Protein AF-A0A7X8QKP8-F1 (afdb_monomer_lite)

pLDDT: mean 77.4, std 15.2, range [48.78, 95.31]

Sequence (126 aa):
MAMYNMNQEVKRIAELQNRTEEAVAEELGLKKVSYSDGCYWIAWNRREERAVIAALEEAEDAKIRAEIRAERLATFHWIKEKGDWVVAGDFEGKIVGDTIVVMKANGSKQEKRISAFTESGNAYVK

Structure (mmCIF, N/CA/C/O backbone):
data_AF-A0A7X8QKP8-F1
#
_entry.id   AF-A0A7X8QKP8-F1
#
loop_
_atom_site.group_PDB
_atom_site.id
_atom_site.type_symbol
_atom_site.label_atom_id
_atom_site.label_alt_id
_atom_site.label_comp_id
_atom_site.label_asym_id
_atom_site.label_entity_id
_atom_site.label_seq_id
_atom_site.pdbx_PDB_ins_code
_atom_site.Cartn_x
_atom_site.Cartn_y
_atom_site.Cartn_z
_atom_site.occupancy
_atom_site.B_iso_or_equiv
_atom_site.auth_seq_id
_atom_site.auth_comp_id
_atom_site.auth_asym_id
_atom_site.auth_atom_id
_atom_site.pdbx_PDB_model_num
ATOM 1 N N . MET A 1 1 ? 13.679 8.559 -28.778 1.00 63.78 1 MET A N 1
ATOM 2 C CA . MET A 1 1 ? 12.756 7.835 -27.879 1.00 63.78 1 MET A CA 1
ATOM 3 C C . MET A 1 1 ? 13.376 7.910 -26.493 1.00 63.78 1 MET A C 1
ATOM 5 O O . MET A 1 1 ? 14.546 7.573 -26.383 1.00 63.78 1 MET A O 1
ATOM 9 N N . ALA A 1 2 ? 12.692 8.499 -25.512 1.00 80.25 2 ALA A N 1
ATOM 10 C CA . ALA A 1 2 ? 13.246 8.671 -24.167 1.00 80.25 2 ALA A CA 1
ATOM 11 C C . ALA A 1 2 ? 12.984 7.404 -23.344 1.00 80.25 2 ALA A C 1
ATOM 13 O O . ALA A 1 2 ? 11.881 6.869 -23.411 1.00 80.25 2 ALA A O 1
ATOM 14 N N . MET A 1 3 ? 13.993 6.928 -22.620 1.00 87.50 3 MET A N 1
ATOM 15 C CA . MET A 1 3 ? 13.897 5.783 -21.714 1.00 87.50 3 MET A CA 1
ATOM 16 C C . MET A 1 3 ? 14.126 6.279 -20.293 1.00 87.50 3 MET A C 1
ATOM 18 O O . MET A 1 3 ? 15.026 7.090 -20.073 1.00 87.50 3 MET A O 1
ATOM 22 N N . TYR A 1 4 ? 13.329 5.788 -19.353 1.00 90.00 4 TYR A N 1
ATOM 23 C CA . TYR A 1 4 ? 13.384 6.197 -17.955 1.00 90.00 4 TYR A CA 1
ATOM 24 C C . TYR A 1 4 ? 13.629 4.970 -17.084 1.00 90.00 4 TYR A C 1
ATOM 26 O O . TYR A 1 4 ? 12.942 3.959 -17.226 1.00 90.00 4 TYR A O 1
ATOM 34 N N . ASN A 1 5 ? 14.628 5.056 -16.210 1.00 92.81 5 ASN A N 1
ATOM 35 C CA . ASN A 1 5 ? 14.956 4.010 -15.247 1.00 92.81 5 ASN A CA 1
ATOM 36 C C . ASN A 1 5 ? 14.036 4.127 -14.032 1.00 92.81 5 ASN A C 1
ATOM 38 O O . ASN A 1 5 ? 14.111 5.129 -13.3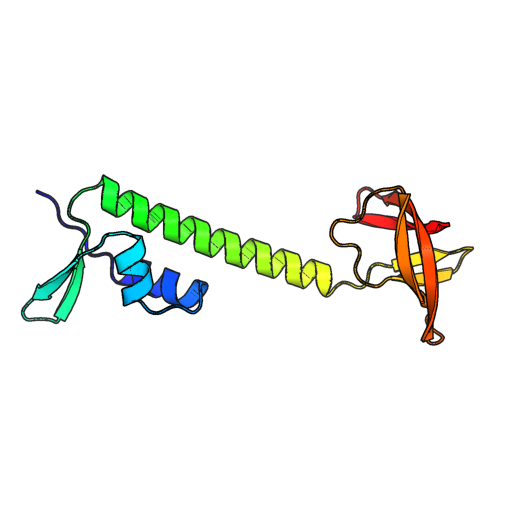33 1.00 92.81 5 ASN A O 1
ATOM 42 N N . MET A 1 6 ? 13.217 3.103 -13.801 1.00 94.88 6 MET A N 1
ATOM 43 C CA . MET A 1 6 ? 12.170 3.064 -12.775 1.00 94.88 6 MET A CA 1
ATOM 44 C C . MET A 1 6 ? 12.510 2.121 -11.606 1.00 94.88 6 MET A C 1
ATOM 46 O O . MET A 1 6 ? 11.628 1.699 -10.860 1.00 94.88 6 MET A O 1
ATOM 50 N N . ASN A 1 7 ? 13.776 1.705 -11.466 1.00 93.69 7 ASN A N 1
ATOM 51 C CA . ASN A 1 7 ? 14.174 0.727 -10.446 1.00 93.69 7 ASN A CA 1
ATOM 52 C C . ASN A 1 7 ? 13.829 1.171 -9.021 1.00 93.69 7 ASN A C 1
ATOM 54 O O . ASN A 1 7 ? 13.426 0.343 -8.207 1.00 93.69 7 ASN A O 1
ATOM 58 N N . GLN A 1 8 ? 14.023 2.454 -8.703 1.00 94.81 8 GLN A N 1
ATOM 59 C CA . GLN A 1 8 ? 13.798 2.956 -7.346 1.00 94.81 8 GLN A CA 1
ATOM 60 C C . GLN A 1 8 ? 12.309 2.948 -7.003 1.00 94.81 8 GLN A C 1
ATOM 62 O O . GLN A 1 8 ? 11.926 2.512 -5.921 1.00 94.81 8 GLN A O 1
ATOM 67 N N . GLU A 1 9 ? 11.478 3.366 -7.949 1.00 95.06 9 GLU A N 1
ATOM 68 C CA . GLU A 1 9 ? 10.032 3.446 -7.828 1.00 95.06 9 GLU A CA 1
ATOM 69 C C . GLU A 1 9 ? 9.419 2.047 -7.716 1.00 95.06 9 GLU A C 1
ATOM 71 O O . GLU A 1 9 ? 8.662 1.783 -6.784 1.00 95.06 9 GLU A O 1
ATOM 76 N N . VAL A 1 10 ? 9.812 1.114 -8.594 1.00 94.06 10 VAL A N 1
ATOM 77 C CA . VAL A 1 10 ? 9.350 -0.286 -8.549 1.00 94.06 10 VAL A CA 1
ATOM 78 C C . VAL A 1 10 ? 9.733 -0.944 -7.226 1.00 94.06 10 VAL A C 1
ATOM 80 O O . VAL A 1 10 ? 8.889 -1.576 -6.587 1.00 94.06 10 VAL A O 1
ATOM 83 N N . LYS A 1 11 ? 10.980 -0.759 -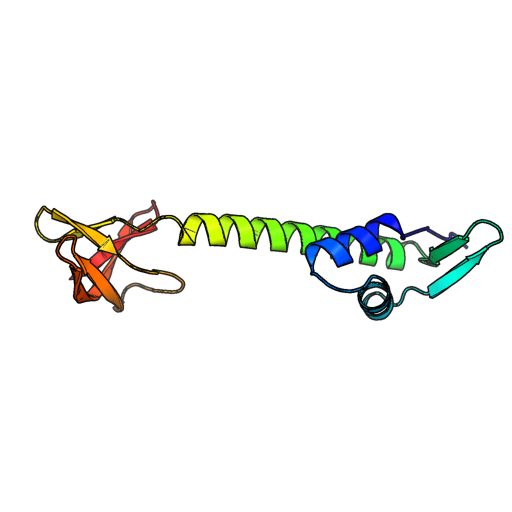6.777 1.00 95.31 11 LYS A N 1
ATOM 84 C CA . LYS A 1 11 ? 11.436 -1.270 -5.483 1.00 95.31 11 LYS A CA 1
ATOM 85 C C . LYS A 1 11 ? 10.623 -0.690 -4.332 1.00 95.31 11 LYS A C 1
ATOM 87 O O . LYS A 1 11 ? 10.215 -1.423 -3.434 1.00 95.31 11 LYS A O 1
ATOM 92 N N . ARG A 1 12 ? 10.349 0.614 -4.362 1.00 93.31 12 ARG A N 1
ATOM 93 C CA . ARG A 1 12 ? 9.588 1.271 -3.302 1.00 93.31 12 ARG A CA 1
ATOM 94 C C . ARG A 1 12 ? 8.143 0.782 -3.243 1.00 93.31 12 ARG A C 1
ATOM 96 O O . ARG A 1 12 ? 7.656 0.488 -2.156 1.00 93.31 12 ARG A O 1
ATOM 103 N N . ILE A 1 13 ? 7.479 0.624 -4.387 1.00 93.06 13 ILE A N 1
ATOM 104 C CA . ILE A 1 13 ? 6.127 0.047 -4.455 1.00 93.06 13 ILE A CA 1
ATOM 105 C C . ILE A 1 13 ? 6.129 -1.389 -3.912 1.00 93.06 13 ILE A C 1
ATOM 107 O O . ILE A 1 13 ? 5.264 -1.744 -3.111 1.00 93.06 13 ILE A O 1
ATOM 111 N N . ALA A 1 14 ? 7.119 -2.199 -4.298 1.00 94.00 14 ALA A N 1
ATOM 112 C CA . ALA A 1 14 ? 7.273 -3.572 -3.823 1.00 94.00 14 ALA A CA 1
ATOM 113 C C . ALA A 1 14 ? 7.417 -3.640 -2.290 1.00 94.00 14 ALA A C 1
ATOM 115 O O . ALA A 1 14 ? 6.727 -4.432 -1.644 1.00 94.00 14 ALA A O 1
ATOM 116 N N . GLU A 1 15 ? 8.230 -2.756 -1.699 1.00 93.88 15 GLU A N 1
ATOM 117 C CA . GLU A 1 15 ? 8.371 -2.609 -0.243 1.00 93.88 15 GLU A CA 1
ATOM 118 C C . GLU A 1 15 ? 7.051 -2.205 0.434 1.00 93.88 15 GLU A C 1
ATOM 120 O O . GLU A 1 15 ? 6.673 -2.793 1.446 1.00 93.88 15 GLU A O 1
ATOM 125 N N . LEU A 1 16 ? 6.329 -1.221 -0.116 1.00 91.44 16 LEU A N 1
ATOM 126 C CA . LEU A 1 16 ? 5.069 -0.725 0.455 1.00 91.44 16 LEU A CA 1
ATOM 127 C C . LEU A 1 16 ? 3.954 -1.778 0.409 1.00 91.44 16 LEU A C 1
ATOM 129 O O . LEU A 1 16 ? 3.151 -1.871 1.337 1.00 91.44 16 LEU A O 1
ATOM 133 N N . GLN A 1 17 ? 3.909 -2.575 -0.658 1.00 90.25 17 GLN A N 1
ATOM 134 C CA . GLN A 1 17 ? 2.867 -3.578 -0.882 1.00 90.25 17 GLN A CA 1
ATOM 135 C C . GLN A 1 17 ? 3.241 -4.982 -0.382 1.00 90.25 17 GLN A C 1
ATOM 137 O O . GLN A 1 17 ? 2.409 -5.885 -0.459 1.00 90.25 17 GLN A O 1
ATOM 142 N N . ASN A 1 18 ? 4.463 -5.189 0.126 1.00 92.06 18 ASN A N 1
ATOM 143 C CA . ASN A 1 18 ? 5.024 -6.511 0.437 1.00 92.06 18 ASN A CA 1
ATOM 144 C C . ASN A 1 18 ? 4.947 -7.490 -0.754 1.00 92.06 18 ASN A C 1
ATOM 146 O O . ASN A 1 18 ? 4.554 -8.650 -0.606 1.00 92.06 18 ASN A O 1
ATOM 150 N N . ARG A 1 19 ? 5.302 -7.017 -1.952 1.00 92.94 19 ARG A N 1
ATOM 151 C CA . ARG A 1 19 ? 5.345 -7.812 -3.196 1.00 92.94 19 ARG A CA 1
ATOM 152 C C . ARG A 1 19 ? 6.771 -7.856 -3.747 1.00 92.94 19 ARG A C 1
ATOM 154 O O . ARG A 1 19 ? 7.656 -7.178 -3.240 1.00 92.94 19 ARG A O 1
ATOM 161 N N . THR A 1 20 ? 7.017 -8.681 -4.763 1.00 94.75 20 THR A N 1
ATOM 162 C CA . THR A 1 20 ? 8.306 -8.690 -5.472 1.00 94.75 20 THR A CA 1
ATOM 163 C C . THR A 1 20 ? 8.362 -7.576 -6.513 1.00 94.75 20 THR A C 1
ATOM 165 O O . THR A 1 20 ? 7.331 -7.190 -7.069 1.00 94.75 20 THR A O 1
ATOM 168 N N . GLU A 1 21 ? 9.568 -7.086 -6.812 1.00 93.44 21 GLU A N 1
ATOM 169 C CA . GLU A 1 21 ? 9.786 -6.088 -7.869 1.00 93.44 21 GLU A CA 1
ATOM 170 C C . GLU A 1 21 ? 9.272 -6.582 -9.228 1.00 93.44 21 GLU A C 1
ATOM 172 O O . GLU A 1 21 ? 8.666 -5.817 -9.972 1.00 93.44 21 GLU A O 1
ATOM 177 N N . GLU A 1 22 ? 9.447 -7.872 -9.535 1.00 93.44 22 GLU A N 1
ATOM 178 C CA . GLU A 1 22 ? 8.954 -8.480 -10.773 1.00 93.44 22 GLU A CA 1
ATOM 179 C C . GLU A 1 22 ? 7.430 -8.406 -10.903 1.00 93.44 22 GLU A C 1
ATOM 181 O O . GLU A 1 22 ? 6.937 -8.054 -11.970 1.00 93.44 22 GLU A O 1
ATOM 186 N N . ALA A 1 23 ? 6.687 -8.702 -9.831 1.00 93.19 23 ALA A N 1
ATOM 187 C CA . ALA A 1 23 ? 5.225 -8.678 -9.868 1.00 93.19 23 ALA A CA 1
ATOM 188 C C . ALA A 1 23 ? 4.689 -7.254 -10.072 1.00 93.19 23 ALA A C 1
ATOM 190 O O . ALA A 1 23 ? 3.741 -7.046 -10.826 1.00 93.19 23 ALA A O 1
ATOM 191 N N . VAL A 1 24 ? 5.320 -6.270 -9.423 1.00 92.31 24 VAL A N 1
ATOM 192 C CA . VAL A 1 24 ? 4.982 -4.850 -9.589 1.00 92.31 24 VAL A CA 1
ATOM 193 C C . VAL A 1 24 ? 5.304 -4.383 -11.009 1.00 92.31 24 VAL A C 1
ATOM 195 O O . VAL A 1 24 ? 4.487 -3.727 -11.651 1.00 92.31 24 VAL A O 1
ATOM 198 N N . ALA A 1 25 ? 6.483 -4.734 -11.523 1.00 92.75 25 ALA A N 1
ATOM 199 C CA . ALA A 1 25 ? 6.895 -4.358 -12.867 1.00 92.75 25 ALA A CA 1
ATOM 200 C C . ALA A 1 25 ? 5.999 -4.980 -13.951 1.00 92.75 25 ALA A C 1
ATOM 202 O O . ALA A 1 25 ? 5.680 -4.302 -14.926 1.00 92.75 25 ALA A O 1
ATOM 203 N N . GLU A 1 26 ? 5.573 -6.234 -13.777 1.00 92.94 26 GLU A N 1
ATOM 204 C CA . GLU A 1 26 ? 4.647 -6.919 -14.685 1.00 92.94 26 GLU A CA 1
ATOM 205 C C . GLU A 1 26 ? 3.275 -6.233 -14.716 1.00 92.94 26 GLU A C 1
ATOM 207 O O . GLU A 1 26 ? 2.748 -5.965 -15.796 1.00 92.94 26 GLU A O 1
ATOM 212 N N . GLU A 1 27 ? 2.737 -5.869 -13.550 1.00 92.00 27 GLU A N 1
ATOM 213 C CA . GLU A 1 27 ? 1.469 -5.138 -13.430 1.00 92.00 27 GLU A CA 1
ATOM 214 C C . GLU A 1 27 ? 1.527 -3.759 -14.106 1.00 92.00 27 GLU A C 1
ATOM 216 O O . GLU A 1 27 ? 0.581 -3.346 -14.779 1.00 92.00 27 GLU A O 1
ATOM 221 N N . LEU A 1 28 ? 2.669 -3.075 -13.996 1.00 91.69 28 LEU A N 1
ATOM 222 C CA . LEU A 1 28 ? 2.917 -1.776 -14.629 1.00 91.69 28 LEU A CA 1
ATOM 223 C C . LEU A 1 28 ? 3.356 -1.884 -16.101 1.00 91.69 28 LEU A C 1
ATOM 225 O O . LEU A 1 28 ? 3.564 -0.862 -16.758 1.00 91.69 28 LEU A O 1
ATOM 229 N N . GLY A 1 29 ? 3.496 -3.100 -16.639 1.00 91.25 29 GLY A N 1
ATOM 230 C CA . GLY A 1 29 ? 3.901 -3.347 -18.025 1.00 91.25 29 GLY A CA 1
ATOM 231 C C . GLY A 1 29 ? 5.347 -2.947 -18.348 1.00 91.25 29 GLY A C 1
ATOM 232 O O . GLY A 1 29 ? 5.674 -2.706 -19.514 1.00 91.25 29 GLY A O 1
ATOM 233 N N . LEU A 1 30 ? 6.218 -2.860 -17.339 1.00 92.94 30 LEU A N 1
ATOM 234 C CA . LEU A 1 30 ? 7.623 -2.491 -17.499 1.00 92.94 30 LEU A CA 1
ATOM 235 C C . LEU A 1 30 ? 8.450 -3.657 -18.040 1.00 92.94 30 LEU A C 1
ATOM 237 O O . LEU A 1 30 ? 8.205 -4.829 -17.756 1.00 92.94 30 LEU A O 1
ATOM 241 N N . LYS A 1 31 ? 9.498 -3.330 -18.801 1.00 90.62 31 LYS A N 1
ATOM 242 C CA . LYS A 1 31 ? 10.442 -4.327 -19.322 1.00 90.62 31 LYS A CA 1
ATOM 243 C C . LYS A 1 31 ? 11.770 -4.237 -18.593 1.00 90.62 31 LYS A C 1
ATOM 245 O O . LYS A 1 31 ? 12.321 -3.147 -18.442 1.00 90.62 31 LYS A O 1
ATOM 250 N N . LYS A 1 32 ? 12.306 -5.397 -18.210 1.00 92.06 32 LYS A N 1
ATOM 251 C CA . LYS A 1 32 ? 13.666 -5.520 -17.683 1.00 92.06 32 LYS A CA 1
ATOM 252 C C . LYS A 1 32 ? 14.654 -5.460 -18.842 1.00 92.06 32 LYS A C 1
ATOM 254 O O . LYS A 1 32 ? 14.573 -6.265 -19.769 1.00 92.06 32 LYS A O 1
ATOM 259 N N . VAL A 1 33 ? 15.581 -4.515 -18.790 1.00 91.38 33 VAL A N 1
ATOM 260 C CA . VAL A 1 33 ? 16.658 -4.364 -19.769 1.00 91.38 33 VAL A CA 1
ATOM 261 C C . VAL A 1 33 ? 17.985 -4.565 -19.052 1.00 91.38 33 VAL A C 1
ATOM 263 O O . VAL A 1 33 ? 18.239 -3.941 -18.023 1.00 91.38 33 VAL A O 1
ATOM 266 N N . SER A 1 34 ? 18.818 -5.459 -19.583 1.00 90.50 34 SER A N 1
ATOM 267 C CA . SER A 1 34 ? 20.162 -5.700 -19.059 1.00 90.50 34 SER A CA 1
ATOM 268 C C . SER A 1 34 ? 21.173 -4.836 -19.803 1.00 90.50 34 SER A C 1
ATOM 270 O O . SER A 1 34 ? 21.233 -4.866 -21.032 1.00 90.50 34 SER A O 1
ATOM 272 N N . TYR A 1 35 ? 21.993 -4.120 -19.047 1.00 84.38 35 TYR A N 1
ATOM 273 C CA . TYR A 1 35 ? 23.173 -3.400 -19.512 1.00 84.38 35 TYR A CA 1
ATOM 274 C C . TYR A 1 35 ? 24.425 -4.002 -18.859 1.00 84.38 35 TYR A C 1
ATOM 276 O O . TYR A 1 35 ? 24.340 -4.948 -18.074 1.00 84.38 35 TYR A O 1
ATOM 284 N N . SER A 1 36 ? 25.604 -3.484 -19.208 1.00 86.69 36 SER A N 1
ATOM 285 C CA . SER A 1 36 ? 26.891 -3.970 -18.689 1.00 86.69 36 SER A CA 1
ATOM 286 C C . SER A 1 36 ? 27.055 -3.801 -17.175 1.00 86.69 36 SER A C 1
ATOM 288 O O . SER A 1 36 ? 27.849 -4.509 -16.566 1.00 86.69 36 SER A O 1
ATOM 290 N N . ASP A 1 37 ? 26.330 -2.858 -16.583 1.00 85.69 37 ASP A N 1
ATOM 291 C CA . ASP A 1 37 ? 26.393 -2.450 -15.180 1.00 85.69 37 ASP A CA 1
ATOM 292 C C . ASP A 1 37 ? 25.196 -2.927 -14.339 1.00 85.69 37 ASP A C 1
ATOM 294 O O . ASP A 1 37 ? 25.197 -2.749 -13.122 1.00 85.69 37 ASP A O 1
ATOM 298 N N . GLY A 1 38 ? 24.199 -3.583 -14.945 1.00 87.69 38 GLY A N 1
ATOM 299 C CA . GLY A 1 38 ? 23.063 -4.128 -14.204 1.00 87.69 38 GLY A CA 1
ATOM 300 C C . GLY A 1 38 ? 21.800 -4.352 -15.028 1.00 87.69 38 GLY A C 1
ATOM 301 O O . GLY A 1 38 ? 21.793 -4.268 -16.254 1.00 87.69 38 GLY A O 1
ATOM 302 N N . CYS A 1 39 ? 20.706 -4.656 -14.329 1.00 89.94 39 CYS A N 1
ATOM 303 C CA . CYS A 1 39 ? 19.368 -4.791 -14.902 1.00 89.94 39 CYS A CA 1
ATOM 304 C C . CYS A 1 39 ? 18.462 -3.657 -14.419 1.00 89.94 39 CYS A C 1
ATOM 306 O O . CYS A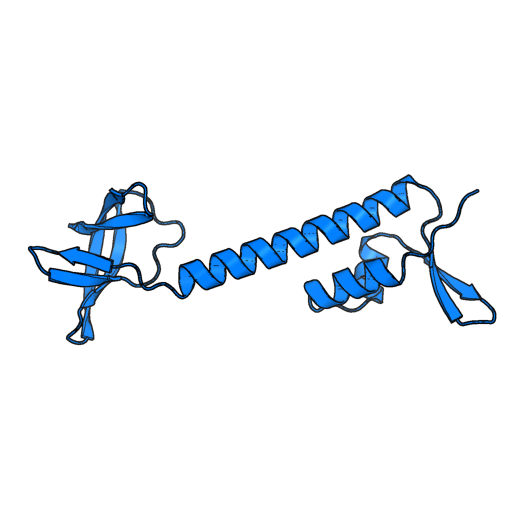 1 39 ? 18.443 -3.336 -13.229 1.00 89.94 39 CYS A O 1
ATOM 308 N N . TYR A 1 40 ? 17.677 -3.099 -15.336 1.00 92.31 40 TYR A N 1
ATOM 309 C CA . TYR A 1 40 ? 16.827 -1.946 -15.068 1.00 92.31 40 TYR A CA 1
ATOM 310 C C . TYR A 1 40 ? 15.416 -2.163 -15.594 1.00 92.31 40 TYR A C 1
ATOM 312 O O . TYR A 1 40 ? 15.224 -2.663 -16.703 1.00 92.31 40 TYR A O 1
ATOM 320 N N . TRP A 1 41 ? 14.431 -1.760 -14.804 1.00 94.50 41 TRP A N 1
ATOM 321 C CA . TRP A 1 41 ? 13.044 -1.619 -15.202 1.00 94.50 41 TRP A CA 1
ATOM 322 C C . TRP A 1 41 ? 12.900 -0.312 -15.970 1.00 94.50 41 TRP A C 1
ATOM 324 O O . TRP A 1 41 ? 13.092 0.770 -15.417 1.00 94.50 41 TRP A O 1
ATOM 334 N N . ILE A 1 42 ? 12.621 -0.418 -17.268 1.00 93.94 42 ILE A N 1
ATOM 335 C CA . ILE A 1 42 ? 12.590 0.732 -18.169 1.00 93.94 42 ILE A CA 1
ATOM 336 C C . ILE A 1 42 ? 11.157 1.055 -18.578 1.00 93.94 42 ILE A C 1
ATOM 338 O O . ILE A 1 42 ? 10.452 0.197 -19.117 1.00 93.94 42 ILE A O 1
ATOM 342 N N . ALA A 1 43 ? 10.782 2.320 -18.392 1.00 93.06 43 ALA A N 1
ATOM 343 C CA . ALA A 1 43 ? 9.655 2.944 -19.071 1.00 93.06 43 ALA A CA 1
ATOM 344 C C . ALA A 1 43 ? 10.127 3.534 -20.410 1.00 93.06 43 ALA A C 1
ATOM 346 O O . ALA A 1 43 ? 11.102 4.289 -20.476 1.00 93.06 43 ALA A O 1
ATOM 347 N N . TRP A 1 44 ? 9.436 3.199 -21.495 1.00 91.81 44 TRP A N 1
ATOM 348 C CA . TRP A 1 44 ? 9.819 3.536 -22.875 1.00 91.81 44 TRP A CA 1
ATOM 349 C C . TRP A 1 44 ? 9.251 4.865 -23.365 1.00 91.81 44 TRP A C 1
ATOM 351 O O . TRP A 1 44 ? 9.552 5.321 -24.473 1.00 91.81 44 TRP A O 1
ATOM 361 N N . ASN A 1 45 ? 8.373 5.467 -22.570 1.00 91.62 45 ASN A N 1
ATOM 362 C CA . ASN A 1 45 ? 7.773 6.756 -22.843 1.00 91.62 45 ASN A CA 1
ATOM 363 C C . ASN A 1 45 ? 7.346 7.436 -21.535 1.00 91.62 45 ASN A C 1
ATOM 365 O O . ASN A 1 45 ? 7.222 6.817 -20.480 1.00 91.62 45 ASN A O 1
ATOM 369 N N . ARG A 1 46 ? 7.060 8.735 -21.636 1.00 90.62 46 ARG A N 1
ATOM 370 C CA . ARG A 1 46 ? 6.657 9.574 -20.501 1.00 90.62 46 ARG A CA 1
ATOM 371 C C . ARG A 1 46 ? 5.309 9.177 -19.885 1.00 90.62 46 ARG A C 1
ATOM 373 O O . ARG A 1 46 ? 4.993 9.581 -18.773 1.00 90.62 46 ARG A O 1
ATOM 380 N N . ARG A 1 47 ? 4.471 8.440 -20.621 1.00 91.50 47 ARG A N 1
ATOM 381 C CA . ARG A 1 47 ? 3.181 7.956 -20.114 1.00 91.50 47 ARG A CA 1
ATOM 382 C C . ARG A 1 47 ? 3.389 6.771 -19.174 1.00 91.50 47 ARG A C 1
ATOM 384 O O . ARG A 1 47 ? 2.763 6.749 -18.125 1.00 91.50 47 ARG A O 1
ATOM 391 N N . GLU A 1 48 ? 4.266 5.840 -19.538 1.00 92.69 48 GLU A N 1
ATOM 392 C CA . GLU A 1 48 ? 4.683 4.722 -18.685 1.00 92.69 48 GLU A CA 1
ATOM 393 C C . GLU A 1 48 ? 5.379 5.236 -17.427 1.00 92.69 48 GLU A C 1
ATOM 395 O O . GLU A 1 48 ? 4.975 4.870 -16.333 1.00 92.69 48 GLU A O 1
ATOM 400 N N . GLU A 1 49 ? 6.322 6.175 -17.564 1.00 94.06 49 GLU A N 1
ATOM 401 C CA . GLU A 1 49 ? 6.967 6.840 -16.420 1.00 94.06 49 GLU A CA 1
ATOM 402 C C . GLU A 1 49 ? 5.923 7.421 -15.448 1.00 94.06 49 GLU A C 1
ATOM 404 O O . GLU A 1 49 ? 5.936 7.131 -14.255 1.00 94.06 49 GLU A O 1
ATOM 409 N N . ARG A 1 50 ? 4.950 8.185 -15.964 1.00 93.50 50 ARG A N 1
ATOM 410 C CA . ARG A 1 50 ? 3.871 8.749 -15.137 1.00 93.50 50 ARG A CA 1
ATOM 411 C C . ARG A 1 50 ? 2.974 7.695 -14.495 1.00 93.50 50 ARG A C 1
ATOM 413 O O . ARG A 1 50 ? 2.470 7.947 -13.409 1.00 93.50 50 ARG A O 1
ATOM 420 N N . ALA A 1 51 ? 2.744 6.561 -15.153 1.00 92.75 51 ALA A N 1
ATOM 421 C CA . ALA A 1 51 ? 1.948 5.480 -14.580 1.00 92.75 51 ALA A CA 1
ATOM 422 C C . ALA A 1 51 ? 2.657 4.853 -13.372 1.00 92.75 51 ALA A C 1
ATOM 424 O O . ALA A 1 51 ? 2.013 4.605 -12.358 1.00 92.75 51 ALA A O 1
ATOM 425 N N . VAL A 1 52 ? 3.979 4.673 -13.452 1.00 93.38 52 VAL A N 1
ATOM 426 C CA . VAL A 1 52 ? 4.787 4.183 -12.326 1.00 93.38 52 VAL A CA 1
ATOM 427 C C . VAL A 1 52 ? 4.769 5.178 -11.165 1.00 93.38 52 VAL A C 1
ATOM 429 O O . VAL A 1 52 ? 4.537 4.777 -10.029 1.00 93.38 52 VAL A O 1
ATOM 432 N N . ILE A 1 53 ? 4.956 6.472 -11.446 1.00 93.81 53 ILE A N 1
ATOM 433 C CA . ILE A 1 53 ? 4.916 7.521 -10.415 1.00 93.81 53 ILE A CA 1
ATOM 434 C C . ILE A 1 53 ? 3.543 7.559 -9.730 1.00 93.81 53 ILE A C 1
ATOM 436 O O . ILE A 1 53 ? 3.476 7.576 -8.506 1.00 93.81 53 ILE A O 1
ATOM 440 N N . ALA A 1 54 ? 2.450 7.501 -10.496 1.00 93.56 54 ALA A N 1
ATOM 441 C CA . ALA A 1 54 ? 1.101 7.479 -9.932 1.00 93.56 54 ALA A CA 1
ATOM 442 C C . ALA A 1 54 ? 0.851 6.235 -9.059 1.00 93.56 54 ALA A C 1
ATOM 444 O O . ALA A 1 54 ? 0.238 6.341 -8.001 1.00 93.56 54 ALA A O 1
ATOM 445 N N . ALA A 1 55 ? 1.355 5.066 -9.469 1.00 92.94 55 ALA A N 1
ATOM 446 C CA . ALA A 1 55 ? 1.257 3.846 -8.671 1.00 92.94 55 ALA A CA 1
ATOM 447 C C . ALA A 1 55 ? 2.057 3.937 -7.359 1.00 92.94 55 ALA A C 1
ATOM 449 O O . ALA A 1 55 ? 1.631 3.398 -6.337 1.00 92.94 55 ALA A O 1
ATOM 450 N N . LEU A 1 56 ? 3.199 4.632 -7.373 1.00 93.69 56 LEU A N 1
ATOM 451 C CA . LEU A 1 56 ? 3.973 4.917 -6.167 1.00 93.69 56 LEU A CA 1
ATOM 452 C C . LEU A 1 56 ? 3.208 5.841 -5.215 1.00 93.69 56 LEU A C 1
ATOM 454 O O . LEU A 1 56 ? 3.064 5.495 -4.044 1.00 93.69 56 LEU A O 1
ATOM 458 N N . GLU A 1 57 ? 2.677 6.959 -5.716 1.00 92.81 57 GLU A N 1
ATOM 459 C CA . GLU A 1 57 ? 1.857 7.887 -4.923 1.00 92.81 57 GLU A CA 1
ATOM 460 C C . GLU A 1 57 ? 0.648 7.168 -4.300 1.00 92.81 57 GLU A C 1
ATOM 462 O O . GLU A 1 57 ? 0.395 7.290 -3.102 1.00 92.81 57 GLU A O 1
ATOM 467 N N . GLU A 1 58 ? -0.051 6.329 -5.071 1.00 92.06 58 GLU A N 1
ATOM 468 C CA . GLU A 1 58 ? -1.188 5.553 -4.566 1.00 92.06 58 GLU A CA 1
ATOM 469 C C .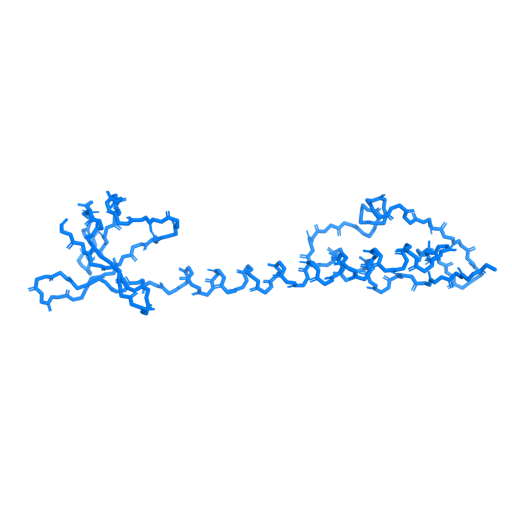 GLU A 1 58 ? -0.783 4.556 -3.467 1.00 92.06 58 GLU A C 1
ATOM 471 O O . GLU A 1 58 ? -1.505 4.395 -2.476 1.00 92.06 58 GLU A O 1
ATOM 476 N N . ALA A 1 59 ? 0.370 3.894 -3.612 1.00 90.12 59 ALA A N 1
ATOM 477 C CA . ALA A 1 59 ? 0.888 2.967 -2.609 1.00 90.12 59 ALA A CA 1
ATOM 478 C C . ALA A 1 59 ? 1.289 3.687 -1.308 1.00 90.12 59 ALA A C 1
ATOM 480 O O . ALA A 1 59 ? 1.020 3.181 -0.213 1.00 90.12 59 ALA A O 1
ATOM 481 N N . GLU A 1 60 ? 1.894 4.872 -1.407 1.00 90.06 60 GLU A N 1
ATOM 482 C CA . GLU A 1 60 ? 2.233 5.703 -0.247 1.00 90.06 60 GLU A CA 1
ATOM 483 C C . GLU A 1 60 ? 0.971 6.205 0.463 1.00 90.06 60 GLU A C 1
ATOM 485 O O . GLU A 1 60 ? 0.835 6.027 1.678 1.00 90.06 60 GLU A O 1
ATOM 490 N N . ASP A 1 61 ? -0.011 6.705 -0.288 1.00 89.06 61 ASP A N 1
ATOM 491 C CA . ASP A 1 61 ? -1.309 7.121 0.246 1.00 89.06 61 ASP A CA 1
ATOM 492 C C . ASP A 1 61 ? -2.080 5.955 0.877 1.00 89.06 61 ASP A C 1
ATOM 494 O O . ASP A 1 61 ? -2.804 6.128 1.862 1.00 89.06 61 ASP A O 1
ATOM 498 N N . ALA A 1 62 ? -1.968 4.745 0.327 1.00 87.25 62 ALA A N 1
ATOM 499 C CA . ALA A 1 62 ? -2.551 3.548 0.924 1.00 87.25 62 ALA A CA 1
ATOM 500 C C . ALA A 1 62 ? -1.895 3.216 2.272 1.00 87.25 62 ALA A C 1
ATOM 502 O O . ALA A 1 62 ? -2.611 2.909 3.228 1.00 87.25 62 ALA A O 1
ATOM 503 N N . LYS A 1 63 ? -0.565 3.340 2.383 1.00 84.44 63 LYS A N 1
ATOM 504 C CA . LYS A 1 63 ? 0.157 3.140 3.648 1.00 84.44 63 LYS A CA 1
ATOM 505 C C . LYS A 1 63 ? -0.226 4.186 4.686 1.00 84.44 63 LYS A C 1
ATOM 507 O O . LYS A 1 63 ? -0.545 3.813 5.808 1.00 84.44 63 LYS A O 1
ATOM 512 N N . ILE A 1 64 ? -0.282 5.463 4.309 1.00 83.06 64 ILE A N 1
ATOM 513 C CA . ILE A 1 64 ? -0.710 6.547 5.207 1.00 83.06 64 ILE A CA 1
ATOM 514 C C . ILE A 1 64 ? -2.150 6.312 5.672 1.00 83.06 64 ILE A C 1
ATOM 516 O O . ILE A 1 64 ? -2.442 6.399 6.863 1.00 83.06 64 ILE A O 1
ATOM 520 N N . ARG A 1 65 ? -3.065 5.945 4.765 1.00 79.25 65 ARG A N 1
ATOM 521 C CA . ARG A 1 65 ? -4.445 5.592 5.137 1.00 79.25 65 ARG A CA 1
ATOM 522 C C . ARG A 1 65 ? -4.500 4.380 6.061 1.00 79.25 65 ARG A C 1
ATOM 524 O O . ARG A 1 65 ? -5.311 4.380 6.983 1.00 79.25 65 ARG A O 1
ATOM 531 N N . ALA A 1 66 ? -3.662 3.370 5.838 1.00 76.44 66 ALA A N 1
ATOM 532 C CA . ALA A 1 66 ? -3.573 2.199 6.703 1.00 76.44 66 ALA A CA 1
ATOM 533 C C . ALA A 1 66 ? -3.001 2.546 8.086 1.00 76.44 66 ALA A C 1
ATOM 535 O O . ALA A 1 66 ? -3.519 2.045 9.077 1.00 76.44 66 ALA A O 1
ATOM 536 N N . GLU A 1 67 ? -2.006 3.429 8.173 1.00 74.25 67 GLU A N 1
ATOM 537 C CA . GLU A 1 67 ? -1.448 3.928 9.435 1.00 74.25 67 GLU A CA 1
ATOM 538 C C . GLU A 1 67 ? -2.469 4.779 10.195 1.00 74.25 67 GLU A C 1
ATOM 540 O O . GLU A 1 67 ? -2.741 4.490 11.354 1.00 74.25 67 GLU A O 1
ATOM 545 N N . ILE A 1 68 ? -3.143 5.729 9.537 1.00 68.88 68 ILE A N 1
ATOM 546 C CA . ILE A 1 68 ? -4.243 6.506 10.138 1.00 68.88 68 ILE A CA 1
ATOM 547 C C . ILE A 1 68 ? -5.374 5.577 10.596 1.00 68.88 68 ILE A C 1
ATOM 549 O O . ILE A 1 68 ? -5.959 5.774 11.661 1.00 68.88 68 ILE A O 1
ATOM 553 N N . ARG A 1 69 ? -5.706 4.551 9.804 1.00 63.19 69 ARG A N 1
ATOM 554 C CA . ARG A 1 69 ? -6.698 3.537 10.179 1.00 63.19 69 ARG A CA 1
ATOM 555 C C . ARG A 1 69 ? -6.223 2.729 11.386 1.00 63.19 69 ARG A C 1
ATOM 557 O O . ARG A 1 69 ? -7.008 2.535 12.303 1.00 63.19 69 ARG A O 1
ATOM 564 N N . ALA A 1 70 ? -4.962 2.307 11.425 1.00 61.91 70 ALA A N 1
ATOM 565 C CA . ALA A 1 70 ? -4.379 1.578 12.547 1.00 61.91 70 ALA A CA 1
ATOM 566 C C . ALA A 1 70 ? -4.316 2.434 13.821 1.00 61.91 70 ALA A C 1
ATOM 568 O O . ALA A 1 70 ? -4.651 1.938 14.892 1.00 61.91 70 ALA A O 1
ATOM 569 N N . GLU A 1 71 ? -3.975 3.720 13.719 1.00 57.44 71 GLU A N 1
ATOM 570 C CA . GLU A 1 71 ? -4.017 4.670 14.837 1.00 57.44 71 GLU A CA 1
ATOM 571 C C . GLU A 1 71 ? -5.445 4.863 15.359 1.00 57.44 71 GLU A C 1
ATOM 573 O O . GLU A 1 71 ? -5.667 4.814 16.572 1.00 57.44 71 GLU A O 1
ATOM 578 N N . ARG A 1 72 ? -6.430 5.002 14.460 1.00 52.53 72 ARG A N 1
ATOM 579 C CA . ARG A 1 72 ? -7.859 5.070 14.816 1.00 52.53 72 ARG A CA 1
ATOM 580 C C . ARG A 1 72 ? -8.372 3.778 15.455 1.00 52.53 72 ARG A C 1
ATOM 582 O O . ARG A 1 72 ? -9.180 3.846 16.373 1.00 52.53 72 ARG A O 1
ATOM 589 N N . LEU A 1 73 ? -7.899 2.616 15.003 1.00 49.72 73 LEU A N 1
ATOM 590 C CA . LEU A 1 73 ? -8.230 1.307 15.583 1.00 49.72 73 LEU A CA 1
ATOM 591 C C . LEU A 1 73 ? -7.535 1.076 16.935 1.00 49.72 73 LEU A C 1
ATOM 593 O O . LEU A 1 73 ? -8.093 0.418 17.810 1.00 49.72 73 LEU A O 1
ATOM 597 N N . ALA A 1 74 ? -6.335 1.630 17.133 1.00 48.78 74 ALA A N 1
ATOM 598 C CA . ALA A 1 74 ? -5.605 1.565 18.399 1.00 48.78 74 ALA A CA 1
ATOM 599 C C . ALA A 1 74 ? -6.220 2.472 19.479 1.00 48.78 74 ALA A C 1
ATOM 601 O O . ALA A 1 74 ? -6.015 2.246 20.675 1.00 48.78 74 ALA A O 1
ATOM 602 N N . THR A 1 75 ? -6.998 3.484 19.084 1.00 49.41 75 THR A N 1
ATOM 603 C CA . THR A 1 75 ? -7.727 4.337 20.021 1.00 49.41 75 THR A CA 1
ATOM 604 C C . THR A 1 75 ? -9.067 3.697 20.370 1.00 49.41 75 THR A C 1
ATOM 606 O O . THR A 1 75 ? -10.071 3.853 19.685 1.00 49.41 75 THR A O 1
ATOM 609 N N . PHE A 1 76 ? -9.098 2.970 21.485 1.00 51.22 76 PHE A N 1
ATOM 610 C CA . PHE A 1 76 ? -10.328 2.658 22.210 1.00 51.22 76 PHE A CA 1
ATOM 611 C C . PHE A 1 76 ? -11.230 3.901 22.285 1.00 51.22 76 PHE A C 1
ATOM 613 O O . PHE A 1 76 ? -10.848 4.917 22.869 1.00 51.22 76 PHE A O 1
ATOM 620 N N . HIS A 1 77 ? -12.419 3.839 21.685 1.00 59.91 77 HIS A N 1
ATOM 621 C CA . HIS A 1 77 ? -13.345 4.967 21.705 1.00 59.91 77 HIS A CA 1
ATOM 622 C C . HIS A 1 77 ? -14.124 4.946 23.022 1.00 59.91 77 HIS A C 1
ATOM 624 O O . HIS A 1 77 ? -14.745 3.944 23.389 1.00 59.91 77 HIS A O 1
ATOM 630 N N . TRP A 1 78 ? -14.084 6.056 23.754 1.00 58.28 78 TRP A N 1
ATOM 631 C CA . TRP A 1 78 ? -14.786 6.187 25.024 1.00 58.28 78 TRP A CA 1
ATOM 632 C C . TRP A 1 78 ? -16.262 6.514 24.780 1.00 58.28 78 TRP A C 1
ATOM 634 O O . TRP A 1 78 ? -16.611 7.543 24.202 1.00 58.28 78 TRP A O 1
ATOM 644 N N . ILE A 1 79 ? -17.144 5.647 25.262 1.00 63.03 79 ILE A N 1
ATOM 645 C CA . ILE A 1 79 ? -18.592 5.844 25.290 1.00 63.03 79 ILE A CA 1
ATOM 646 C C . ILE A 1 79 ? -18.985 6.389 26.659 1.00 63.03 79 ILE A C 1
ATOM 648 O O . ILE A 1 79 ? -18.569 5.851 27.679 1.00 63.03 79 ILE A O 1
ATOM 652 N N . LYS A 1 80 ? -19.871 7.386 26.707 1.00 58.94 80 LYS A N 1
ATOM 653 C CA . LYS A 1 80 ? -20.498 7.823 27.962 1.00 58.94 80 LYS A CA 1
ATOM 654 C C . LYS A 1 80 ? -21.845 7.121 28.164 1.00 58.94 80 LYS A C 1
ATOM 656 O O . LYS A 1 80 ? -22.801 7.400 27.443 1.00 58.94 80 LYS A O 1
ATOM 661 N N . GLU A 1 81 ? -21.947 6.249 29.165 1.00 58.75 81 GLU A N 1
ATOM 662 C CA . GLU A 1 81 ? -23.190 5.588 29.578 1.00 58.75 81 GLU A CA 1
ATOM 663 C C . GLU A 1 81 ? -23.608 6.070 30.978 1.00 58.75 81 GLU A C 1
ATOM 665 O O . GLU A 1 81 ? -22.901 5.841 31.949 1.00 58.75 81 GLU A O 1
ATOM 670 N N . LYS A 1 82 ? -24.777 6.719 31.104 1.00 60.06 82 LYS A N 1
ATOM 671 C CA . LYS A 1 82 ? -25.412 7.087 32.396 1.00 60.06 82 LYS A CA 1
ATOM 672 C C . LYS A 1 82 ? -24.517 7.811 33.429 1.00 60.06 82 LYS A C 1
ATOM 674 O O . LYS A 1 82 ? -24.854 7.831 34.605 1.00 60.06 82 LYS A O 1
ATOM 679 N N . GLY A 1 83 ? -23.438 8.460 32.993 1.00 57.97 83 GLY A N 1
ATOM 680 C CA . GLY A 1 83 ? -22.501 9.174 33.870 1.00 57.97 83 GLY A CA 1
ATOM 681 C C . GLY A 1 83 ? -21.096 8.573 33.898 1.00 57.97 83 GLY A C 1
ATOM 682 O O . GLY A 1 83 ? -20.163 9.304 34.213 1.00 57.97 83 GLY A O 1
ATOM 683 N N . ASP A 1 84 ? -20.934 7.326 33.453 1.00 56.66 84 ASP A N 1
ATOM 684 C CA . ASP A 1 84 ? -19.657 6.615 33.423 1.00 56.66 84 ASP A CA 1
ATOM 685 C C . ASP A 1 84 ? -19.096 6.524 32.000 1.00 56.66 84 ASP A C 1
ATOM 687 O O . ASP A 1 84 ? -19.835 6.377 31.022 1.00 56.66 84 ASP A O 1
ATOM 691 N N . TRP A 1 85 ? -17.771 6.607 31.878 1.00 56.94 85 TRP A N 1
ATOM 692 C CA . TRP A 1 85 ? -17.070 6.350 30.623 1.00 56.94 85 TRP A CA 1
ATOM 693 C C . TRP A 1 85 ? -16.740 4.858 30.515 1.00 56.94 85 TRP A C 1
ATOM 695 O O . TRP A 1 85 ? -16.131 4.276 31.411 1.00 56.94 85 TRP A O 1
ATOM 705 N N . VAL A 1 86 ? -17.142 4.232 29.415 1.00 65.12 86 VAL A N 1
ATOM 706 C CA . VAL A 1 86 ? -16.921 2.818 29.102 1.00 65.12 86 VAL A CA 1
ATOM 707 C C . VAL A 1 86 ? -16.202 2.682 27.769 1.00 65.12 86 VAL A C 1
ATOM 709 O O . VAL A 1 86 ? -16.370 3.499 26.868 1.00 65.12 86 VAL A O 1
ATOM 712 N N . VAL A 1 87 ? -15.368 1.654 27.662 1.00 56.47 87 VAL A N 1
ATOM 713 C CA . VAL A 1 87 ? -14.518 1.426 26.499 1.00 56.47 87 VAL A CA 1
ATOM 714 C C . VAL A 1 87 ? -15.319 0.684 25.430 1.00 56.47 87 VAL A C 1
ATOM 716 O O . VAL A 1 87 ? -15.797 -0.434 25.632 1.00 56.47 87 VAL A O 1
ATOM 719 N N . ALA A 1 88 ? -15.502 1.302 24.273 1.00 58.66 88 ALA A N 1
ATOM 720 C CA . ALA A 1 88 ? -16.061 0.606 23.130 1.00 58.66 88 ALA A CA 1
ATOM 721 C C . ALA A 1 88 ? -14.978 -0.173 22.393 1.00 58.66 88 ALA A C 1
ATOM 723 O O . ALA A 1 88 ? -13.830 0.270 22.314 1.00 58.66 88 ALA A O 1
ATOM 724 N N . GLY A 1 89 ? -15.368 -1.313 21.825 1.00 59.16 89 GLY A N 1
ATOM 725 C CA . GLY A 1 89 ? -14.592 -1.949 20.770 1.00 59.16 89 GLY A CA 1
ATOM 726 C C . GLY A 1 89 ? -14.643 -1.150 19.463 1.00 59.16 89 GLY A C 1
ATOM 727 O O . GLY A 1 89 ? -14.856 0.061 19.451 1.00 59.16 89 GLY A O 1
ATOM 728 N N . ASP A 1 90 ? -14.454 -1.857 18.356 1.00 57.50 90 ASP A N 1
ATOM 729 C CA . ASP A 1 90 ? -14.351 -1.269 17.024 1.00 57.50 90 ASP A CA 1
ATOM 730 C C . ASP A 1 90 ? -15.678 -0.640 16.540 1.00 57.50 90 ASP A C 1
ATOM 732 O O . ASP A 1 90 ? -16.740 -1.272 16.574 1.00 57.50 90 ASP A O 1
ATOM 736 N N . PHE A 1 91 ? -15.607 0.618 16.099 1.00 62.09 91 PHE A N 1
ATOM 737 C CA . PHE A 1 91 ? -16.711 1.403 15.532 1.00 62.09 91 PHE A CA 1
ATOM 738 C C . PHE A 1 91 ? -16.643 1.523 14.006 1.00 62.09 91 PHE A C 1
ATOM 740 O O . PHE A 1 91 ? -17.426 2.264 13.404 1.00 62.09 91 PHE A O 1
ATOM 747 N N . GLU A 1 92 ? -15.713 0.823 13.362 1.00 58.03 92 GLU A N 1
ATOM 748 C CA . GLU A 1 92 ? -15.485 0.955 11.933 1.00 58.03 92 GLU A CA 1
ATOM 749 C C . GLU A 1 92 ? -16.734 0.638 11.090 1.00 58.03 92 GLU A C 1
ATOM 751 O O . GLU A 1 92 ? -17.392 -0.392 11.250 1.00 58.03 92 GLU A O 1
ATOM 756 N N . GLY A 1 93 ? -17.070 1.557 10.174 1.00 58.06 93 GLY A N 1
ATOM 757 C CA . GLY A 1 93 ? -18.184 1.412 9.231 1.00 58.06 93 GLY A CA 1
ATOM 758 C C . GLY A 1 93 ? -19.576 1.471 9.865 1.00 58.06 93 GLY A C 1
ATOM 759 O O . GLY A 1 93 ? -20.567 1.290 9.157 1.00 58.06 93 GLY A O 1
ATOM 760 N N . LYS A 1 94 ? -19.666 1.723 11.175 1.00 68.06 94 LYS A N 1
ATOM 761 C CA . LYS A 1 94 ? -20.933 1.759 11.897 1.00 68.06 94 LYS A CA 1
ATOM 762 C C . LYS A 1 94 ? -21.629 3.096 11.708 1.00 68.06 94 LYS A C 1
ATOM 764 O O . LYS A 1 94 ? -21.032 4.158 11.878 1.00 68.06 94 LYS A O 1
ATOM 769 N N . ILE A 1 95 ? -22.919 3.038 11.408 1.00 67.25 95 ILE A N 1
ATOM 770 C CA . ILE A 1 95 ? -23.776 4.217 11.273 1.00 67.25 95 ILE A CA 1
ATOM 771 C C . ILE A 1 95 ? -24.745 4.332 12.450 1.00 67.25 95 ILE A C 1
ATOM 773 O O . ILE A 1 95 ? -24.916 3.413 13.257 1.00 67.25 95 ILE A O 1
ATOM 777 N N . VAL A 1 96 ? -25.402 5.488 12.563 1.00 71.00 96 VAL A N 1
ATOM 778 C CA . VAL A 1 96 ? -26.497 5.660 13.524 1.00 71.00 96 VAL A CA 1
ATOM 779 C C . VAL A 1 96 ? -27.556 4.591 13.260 1.00 71.00 96 VAL A C 1
ATOM 781 O O . VAL A 1 96 ? -28.053 4.455 12.145 1.00 71.00 96 VAL A O 1
ATOM 784 N N . GLY A 1 97 ? -27.908 3.843 14.303 1.00 69.62 97 GLY A N 1
ATOM 785 C CA . GLY A 1 97 ? -28.831 2.720 14.214 1.00 69.62 97 GLY A CA 1
ATOM 786 C C . GLY A 1 97 ? -28.173 1.341 14.186 1.00 69.62 97 GLY A C 1
ATOM 787 O O . GLY A 1 97 ? -28.911 0.370 14.360 1.00 69.62 97 GLY A O 1
ATOM 788 N N . ASP A 1 98 ? -26.851 1.232 14.057 1.00 69.38 98 ASP A N 1
ATOM 789 C CA . ASP A 1 98 ? -26.158 -0.054 14.160 1.00 69.38 98 ASP A CA 1
ATOM 790 C C . ASP A 1 98 ? -25.967 -0.507 15.607 1.00 69.38 98 ASP A C 1
ATOM 792 O O . ASP A 1 98 ? -25.863 0.302 16.533 1.00 69.38 98 ASP A O 1
ATOM 796 N N . THR A 1 99 ? -25.884 -1.824 15.792 1.00 70.62 99 THR A N 1
ATOM 797 C CA . THR A 1 99 ? -25.523 -2.438 17.071 1.00 70.62 99 THR A CA 1
ATOM 798 C C . THR A 1 99 ? -24.009 -2.640 17.155 1.00 70.62 99 THR A C 1
ATOM 800 O O . THR A 1 99 ? -23.364 -3.094 16.199 1.00 70.62 99 THR A O 1
ATOM 803 N N . ILE A 1 100 ? -23.453 -2.312 18.318 1.00 71.81 100 ILE A N 1
ATOM 804 C CA . ILE A 1 100 ? -22.048 -2.486 18.689 1.00 71.81 100 ILE A CA 1
ATOM 805 C C . ILE A 1 100 ? -21.926 -3.212 20.027 1.00 71.81 100 ILE A C 1
ATOM 807 O O . ILE A 1 100 ? -22.836 -3.163 20.853 1.00 71.81 100 ILE A O 1
ATOM 811 N N . VAL A 1 101 ? -20.777 -3.844 20.263 1.00 69.81 101 VAL A N 1
ATOM 812 C CA . VAL A 1 101 ? -20.452 -4.464 21.552 1.00 69.81 101 VAL A CA 1
ATOM 813 C C . VAL A 1 101 ? -19.586 -3.503 22.365 1.00 69.81 101 VAL A C 1
ATOM 815 O O . VAL A 1 101 ? -18.464 -3.176 21.985 1.00 69.81 101 VAL A O 1
ATOM 818 N N . VAL A 1 102 ? -20.106 -3.068 23.506 1.00 70.88 102 VAL A N 1
ATOM 819 C CA . VAL A 1 102 ? -19.405 -2.232 24.486 1.00 70.88 102 VAL A CA 1
ATOM 820 C C . VAL A 1 102 ? -18.800 -3.125 25.558 1.00 70.88 102 VAL A C 1
ATOM 822 O O . VAL A 1 102 ? -19.497 -3.986 26.099 1.00 70.88 102 VAL A O 1
ATOM 825 N N . MET A 1 103 ? -17.526 -2.913 25.892 1.00 64.31 103 MET A N 1
ATOM 826 C CA . MET A 1 103 ? -16.866 -3.602 26.997 1.00 64.31 103 MET A CA 1
ATOM 827 C C . MET A 1 103 ? -16.720 -2.645 28.181 1.00 64.31 103 MET A C 1
ATOM 829 O O . MET A 1 103 ? -16.037 -1.625 28.133 1.00 64.31 103 MET A O 1
ATOM 833 N N . LYS A 1 104 ? -17.381 -2.966 29.287 1.00 64.62 104 LYS A N 1
ATOM 834 C CA . LYS A 1 104 ? -17.269 -2.177 30.514 1.00 64.62 104 LYS A CA 1
ATOM 835 C C . LYS A 1 104 ? -15.928 -2.445 31.195 1.00 64.62 104 LYS A C 1
ATOM 837 O O . LYS A 1 104 ? -15.339 -3.508 31.022 1.00 64.62 104 LYS A O 1
ATOM 842 N N . ALA A 1 105 ? -15.480 -1.517 32.042 1.00 57.66 105 ALA A N 1
ATOM 843 C CA . ALA A 1 105 ? -14.235 -1.663 32.807 1.00 57.66 105 ALA A CA 1
ATOM 844 C C . ALA A 1 105 ? -14.208 -2.918 33.707 1.00 57.66 105 ALA A C 1
ATOM 846 O O . ALA A 1 105 ? -13.145 -3.443 34.015 1.00 57.66 105 ALA A O 1
ATOM 847 N N . ASN A 1 106 ? -15.380 -3.440 34.087 1.00 61.88 106 ASN A N 1
ATOM 848 C CA . ASN A 1 106 ? -15.531 -4.699 34.823 1.00 61.88 106 ASN A CA 1
ATOM 849 C C . ASN A 1 106 ? -15.441 -5.962 33.933 1.00 61.88 106 ASN A C 1
ATOM 851 O O . ASN A 1 106 ? -15.734 -7.058 34.405 1.00 61.88 106 ASN A O 1
ATOM 855 N N . GLY A 1 107 ? -15.115 -5.816 32.645 1.00 58.34 107 GLY A N 1
ATOM 856 C CA . GLY A 1 107 ? -15.011 -6.901 31.668 1.00 58.34 107 GLY A CA 1
ATOM 857 C C . GLY A 1 107 ? -16.344 -7.380 31.079 1.00 58.34 107 GLY A C 1
ATOM 858 O O . GLY A 1 107 ? -16.342 -8.230 30.188 1.00 58.34 107 GLY A O 1
ATOM 859 N N . SER A 1 108 ? -17.487 -6.849 31.531 1.00 67.25 108 SER A N 1
ATOM 860 C CA . SER A 1 108 ? -18.791 -7.225 30.973 1.00 67.25 108 SER A CA 1
ATOM 861 C C . SER A 1 108 ? -18.986 -6.653 29.569 1.00 67.25 108 SER A C 1
ATOM 863 O O . SER A 1 108 ? -18.674 -5.492 29.302 1.00 67.25 108 SER A O 1
ATOM 865 N N . LYS A 1 109 ? -19.512 -7.482 28.663 1.00 71.25 109 LYS A N 1
ATOM 866 C CA . LYS A 1 109 ? -19.851 -7.099 27.289 1.00 71.25 109 LYS A CA 1
ATOM 867 C C . LYS A 1 109 ? -21.350 -6.836 27.192 1.00 71.25 109 LYS A C 1
ATOM 869 O O . LYS A 1 109 ? -22.141 -7.634 27.691 1.00 71.25 109 LYS A O 1
ATOM 874 N N . GLN A 1 110 ? -21.739 -5.737 26.557 1.00 71.00 110 GLN A N 1
ATOM 875 C CA . GLN A 1 110 ? -23.138 -5.416 26.277 1.00 71.00 110 GLN A CA 1
ATOM 876 C C . GLN A 1 110 ? -23.302 -4.952 24.838 1.00 71.00 110 GLN A C 1
ATOM 878 O O . GLN A 1 110 ? -22.546 -4.108 24.365 1.00 71.00 110 GLN A O 1
ATOM 883 N N . GLU A 1 111 ? -24.315 -5.479 24.162 1.00 74.44 111 GLU A N 1
ATOM 884 C CA . GLU A 1 111 ? -24.735 -4.974 22.861 1.00 74.44 111 GLU A CA 1
ATOM 885 C C . GLU A 1 111 ? -25.573 -3.715 23.045 1.00 74.44 111 GLU A C 1
ATOM 887 O O . GLU A 1 111 ? -26.521 -3.693 23.832 1.00 74.44 111 GLU A O 1
ATOM 892 N N . LYS A 1 112 ? -25.211 -2.656 22.327 1.00 73.31 112 LYS A N 1
ATOM 893 C CA . LYS A 1 112 ? -25.939 -1.394 22.349 1.00 73.31 112 LYS A CA 1
ATOM 894 C C . LYS A 1 112 ? -26.084 -0.811 20.966 1.00 73.31 112 LYS A C 1
ATOM 896 O O . LYS A 1 112 ? -25.247 -1.032 20.093 1.00 73.31 112 LYS A O 1
ATOM 901 N N . ARG A 1 113 ? -27.143 -0.026 20.788 1.00 73.12 113 ARG A N 1
ATOM 902 C CA . ARG A 1 113 ? -27.435 0.620 19.514 1.00 73.12 113 ARG A CA 1
ATOM 903 C C . ARG A 1 113 ? -26.874 2.033 19.496 1.00 73.12 113 ARG A C 1
ATOM 905 O O . ARG A 1 113 ? -27.104 2.809 20.426 1.00 73.12 113 ARG A O 1
ATOM 912 N N . ILE A 1 114 ? -26.173 2.380 18.424 1.00 73.50 114 ILE A N 1
ATOM 913 C CA . ILE A 1 114 ? -25.664 3.731 18.205 1.00 73.50 114 ILE A CA 1
ATOM 914 C C . ILE A 1 114 ? -26.843 4.673 17.984 1.00 73.50 114 ILE A C 1
ATOM 916 O O . ILE A 1 114 ? -27.697 4.452 17.127 1.00 73.50 114 ILE A O 1
ATOM 920 N N . SER A 1 115 ? -26.873 5.737 18.773 1.00 74.00 115 SER A N 1
ATOM 921 C CA . SER A 1 115 ? -27.909 6.766 18.754 1.00 74.00 115 SER A CA 1
ATOM 922 C C . SER A 1 115 ? -27.441 8.077 18.126 1.00 74.00 115 SER A C 1
ATOM 924 O O . SER A 1 115 ? -28.256 8.764 17.520 1.00 74.00 115 SER A O 1
ATOM 926 N N . ALA A 1 116 ? -26.156 8.417 18.247 1.00 64.81 116 ALA A N 1
ATOM 927 C CA . ALA A 1 116 ? -25.553 9.603 17.643 1.00 64.81 116 ALA A CA 1
ATOM 928 C C . ALA A 1 116 ? -24.021 9.482 17.629 1.00 64.81 116 ALA A C 1
ATOM 930 O O . ALA A 1 116 ? -23.466 8.683 18.380 1.00 64.81 116 ALA A O 1
ATOM 931 N N . PHE A 1 117 ? -23.354 10.318 16.837 1.00 63.81 117 PHE A N 1
ATOM 932 C CA . PHE A 1 117 ? -21.904 10.524 16.874 1.00 63.81 117 PHE A CA 1
ATOM 933 C C . PHE A 1 117 ? -21.588 11.993 17.186 1.00 63.81 117 PHE A C 1
ATOM 935 O O . PHE A 1 117 ? -22.367 12.877 16.828 1.00 63.81 117 PHE A O 1
ATOM 942 N N . THR A 1 118 ? -20.469 12.264 17.858 1.00 62.31 118 THR A N 1
ATOM 943 C CA . THR A 1 118 ? -19.905 13.615 17.985 1.00 62.31 118 THR A CA 1
ATOM 944 C C . THR A 1 118 ? -19.104 13.979 16.737 1.00 62.31 118 THR A C 1
ATOM 946 O O . THR A 1 118 ? -18.627 13.104 16.017 1.00 62.31 118 THR A O 1
ATOM 949 N N . GLU A 1 119 ? -18.868 15.276 16.527 1.00 53.47 119 GLU A N 1
ATOM 950 C CA . GLU A 1 119 ? -17.950 15.775 15.486 1.00 53.47 119 GLU A CA 1
ATOM 951 C C . GLU A 1 119 ? -16.517 15.241 15.655 1.00 53.47 119 GLU A C 1
ATOM 953 O O . GLU A 1 119 ? -15.774 15.111 14.689 1.00 53.47 119 GLU A O 1
ATOM 958 N N . SER A 1 120 ? -16.147 14.876 16.885 1.00 52.88 120 SER A N 1
ATOM 959 C CA . SER A 1 120 ? -14.874 14.242 17.233 1.00 52.88 120 SER A CA 1
ATOM 960 C C . SER A 1 120 ? -14.842 12.716 17.054 1.00 52.88 120 SER A C 1
ATOM 962 O O . SER A 1 120 ? -13.831 12.103 17.381 1.00 52.88 120 SER A O 1
ATOM 964 N N . GLY A 1 121 ? -15.917 12.093 16.556 1.00 53.78 121 GLY A N 1
ATOM 965 C CA . GLY A 1 121 ? -15.970 10.653 16.267 1.00 53.78 121 GLY A CA 1
ATOM 966 C C . GLY A 1 121 ? -16.386 9.751 17.436 1.00 53.78 121 GLY A C 1
ATOM 967 O O . GLY A 1 121 ? -16.399 8.533 17.289 1.00 53.78 121 GLY A O 1
ATOM 968 N N . ASN A 1 122 ? -16.781 10.305 18.586 1.00 61.34 122 ASN A N 1
ATOM 969 C CA . ASN A 1 122 ? -17.285 9.508 19.708 1.00 61.34 122 ASN A CA 1
ATOM 970 C C . ASN A 1 122 ? -18.743 9.106 19.470 1.00 61.34 122 ASN A C 1
ATOM 972 O O . ASN A 1 122 ? -19.553 9.936 19.062 1.00 61.34 122 ASN A O 1
ATOM 976 N N . ALA A 1 123 ? -19.116 7.865 19.782 1.00 61.78 123 ALA A N 1
ATOM 977 C CA . ALA A 1 123 ? -20.499 7.415 19.648 1.00 61.78 123 ALA A CA 1
ATOM 978 C C . 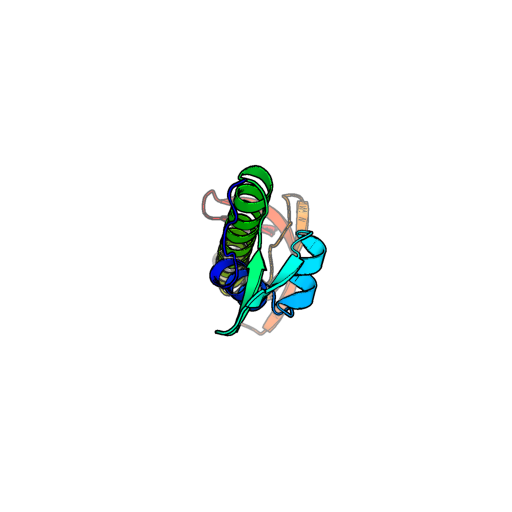ALA A 1 123 ? -21.278 7.497 20.970 1.00 61.78 123 ALA A C 1
ATOM 980 O O . ALA A 1 123 ? -20.808 7.086 22.034 1.00 61.78 123 ALA A O 1
ATOM 981 N N . TYR A 1 124 ? -22.526 7.946 20.884 1.00 64.75 124 TYR A N 1
ATOM 982 C CA . TYR A 1 124 ? -23.534 7.800 21.926 1.00 64.75 124 TYR A CA 1
ATOM 983 C C . TYR A 1 124 ? -24.360 6.555 21.666 1.00 64.75 124 TYR A C 1
ATOM 985 O O . TYR A 1 124 ? -24.883 6.363 20.568 1.00 64.75 124 TYR A O 1
ATOM 993 N N . VAL A 1 125 ? -24.582 5.756 22.699 1.00 65.81 125 VAL A N 1
ATOM 994 C CA . VAL A 1 125 ? -25.321 4.496 22.606 1.00 65.81 125 VAL A CA 1
ATOM 995 C C . VAL A 1 125 ? -26.486 4.463 23.589 1.00 65.81 125 VAL A C 1
ATOM 997 O O . VAL A 1 125 ? -26.409 5.057 24.667 1.00 65.81 125 VAL A O 1
ATOM 1000 N N . LYS A 1 126 ? -27.560 3.757 23.229 1.00 64.56 126 LYS A N 1
ATOM 1001 C CA . LYS A 1 126 ? -28.691 3.456 24.119 1.00 64.56 126 LYS A CA 1
ATOM 1002 C C . LYS A 1 126 ? -28.714 1.963 24.417 1.00 64.56 126 LYS A C 1
ATOM 1004 O O . LYS A 1 126 ? -28.626 1.174 23.451 1.00 64.56 126 LYS A O 1
#

Foldseek 3Di:
DDKDFCVVLLVLLCVLVVHDSVVSLVVLVWDWDDDPVGITGIDPDPVSVVSSVVSSVVSVVVSVVVVVVVVVQVDFAWEDDPRDTFTFHDCPPPDQQDWGWTQGPVRDIDIWGFHDADPVGHTYTD

Radius of gyration: 23.63 Å; chains: 1; bounding box: 56×24×63 Å

Secondary structure (DSSP, 8-state):
---EE-HHHHHHHHHHHT--HHHHHHHTT-EEEEETTEEEEEESSHHHHHHHHHHHHHHHHHHHHHHHHHHHHHS-EEEEETTEEEEE---TT--TT-EEEEE-TTS-EEEEEEEEE-TTSPEEE-

=== Feature glossary ===
A reading guide for the features in this record.

Start from the sequence.

  · Sequence gives the chain of amino acids in standard one-letter code (A=alanine, C=cysteine, …, Y=tyrosine), read N→C. It is the only feature that is directly encoded by the gene; all structural features are derived from the folded form of this sequence.

Fold it, and you get atomic coordinates and the backbone conformation that goes with them.

  · Structure coordinates are given as an mmCIF _atom_site loop: one row per atom with element, residue name, chain id, sequence number, and x/y/z position in Å. Only the four main-chain atoms per residue are included here; side chains are omitted to keep the record compact.

  · Backbone dihedral angles. Every residue except chain termini has a φ (preceding-C → N → Cα → C) and a ψ (N → Cα → C → next-N). They are reported in degrees following the IUPAC sign convention. Secondary structure is essentially a statement about which (φ, ψ) basin each residue occupies.

  · Eight-state secondary structure (DSSP): H is the canonical α-helix, G the tighter 3₁₀-helix, I the wider π-helix; E/B are β-structure, T and S are turns and bends, and '-' is everything else. DSSP derives these from the pattern of main-chain N–H···O=C hydrogen bonds, not from the sequence.

  · SS3 is a coarse helix/strand/coil call (letters a/b/c) made by the P-SEA algorithm from inter-Cα distances and dihedrals. It is less detailed than DSSP but needs only Cα positions.

Summarize the fold with a handful of shape descriptors and a per-residue structural alphabet.

  · Radius of gyration (Rg) is the root-mean-square distance of Cα atoms from their centroid — a single number for overall size and compactness. A globular domain of N residues has Rg ≈ 2.2·N^0.38 Å; an extended or disordered chain has a much larger Rg. The Cα contact count is the number of residue pairs whose Cα atoms are within 8 Å and are more than four positions apart in sequence — a standard proxy for tertiary packing density. The bounding box is the smallest axis-aligned box enclosing all Cα atoms.

  · 3Di is Foldseek's structural alphabet. Each residue is assigned one of twenty discrete states based on how its Cα sits relative to its spatial (not sequential) neighbors. Aligning 3Di strings finds structural homologs roughly as well as full 3D superposition, but orders of magnitude faster.

  · Solvent-accessible surface area (SASA) is the area in Å² traced out by the centre of a 1.4 Å probe sphere (a water molecule) rolled over the protein's van der Waals surface (Shrake–Rupley / Lee–Richards construction). Buried residues have near-zero SASA; fully exposed residues can exceed 200 Å². The total SASA scales roughly with the number of surface residues.

Ask how reliable the model is.

  · For AlphaFold models, the B-factor field carries pLDDT — the model's own estimate of local accuracy on a 0–100 scale. Regions with pLDDT<50 should be treated as essentially unmodeled; they often correspond to intrinsically disordered segments.

  · For experimental (PDB) structures, the B-factor (temperature factor) quantifies the positional spread of each atom in the crystal — a combination of thermal vibration and static disorder — in units of Å². High B-factors mark flexible loops or poorly resolved regions; low B-factors mark the rigid, well-ordered core.

  · Predicted Aligned Error (PAE) is an AlphaFold confidence matrix: entry (i, j) is the expected error in the position o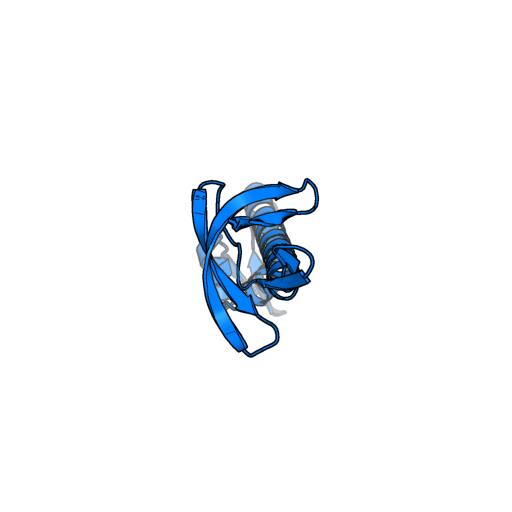f residue j, in ångströms, when the prediction is superimposed on the true structure at residue i. Low PAE within a block of residues means that block is internally rigid and well-predicted; high PAE between two blocks means their relative placement is uncertain even if each block individually is confident.

Place it in context: what it resembles, what it is annotated as, and how it looks.

  · Structural nearest neighbors (via Foldseek easy-search vs the PDB). Reported per hit: target PDB id, E-value, and alignment TM-score. A TM-score above ~0.5 is the conventional threshold for 'same fold'.

  · Functional annotations link the protein to curated databases. InterPro entries identify conserved domains and families by matching the sequence against member-database signatures (Pfam, PROSITE, CDD, …). Gene Ontology (GO) terms describe molecular function, biological process, and cellular component in a controlled vocabulary. CATH places the structure in a hierarchical fold classification (Class/Architecture/Topology/Homologous-superfamily). The organism is the source species.

  · The contact map is a binary N×N matrix image: pixel (i, j) is dark where Cα_i and Cα_j are within 8 Å and |i−j|>4. Because the |i−j|>4 filter removes local helical contacts, off-diagonal stripes parallel to the main diagonal indicate parallel β-sheets; stripes perpendicular to it indicate antiparallel β-sheets. The Ramachandran plot scatters every residue's (φ, ψ) pair against the sterically allowed regions. The PAE heatmap renders the predicted-aligned-error matrix.

  · Six rendered views show the 3D structure from the faces of a cube — i.e. along ±x, ±y, ±z. Rendering representation is drawn randomly per protein from cartoon (secondary-structure ribbons), sticks (backbone bonds), or molecular surface; coloring is either N→C rainbow (blue at the N-terminus through red at the C-terminus) or one color per chain.